Protein AF-A0A850NTT3-F1 (afdb_monomer_lite)

Structure (mmCIF, N/CA/C/O backbone):
data_AF-A0A850NTT3-F1
#
_entry.id   AF-A0A850NTT3-F1
#
loop_
_atom_site.group_PDB
_atom_site.id
_atom_site.type_symbol
_atom_site.label_atom_id
_atom_site.label_alt_id
_atom_site.label_comp_id
_atom_site.label_asym_id
_atom_site.label_entity_id
_atom_site.label_seq_id
_atom_site.pdbx_PDB_ins_code
_atom_site.Cartn_x
_atom_site.Cartn_y
_atom_site.Cartn_z
_atom_site.occupancy
_atom_site.B_iso_or_equiv
_atom_site.auth_seq_id
_atom_site.auth_comp_id
_atom_site.auth_asym_id
_atom_site.auth_atom_id
_atom_site.pdbx_PDB_model_num
ATOM 1 N N . PHE A 1 1 ? -8.591 -5.678 11.523 1.00 92.50 1 PHE A N 1
ATOM 2 C CA . PHE A 1 1 ? -7.848 -5.016 10.443 1.00 92.50 1 PHE A CA 1
ATOM 3 C C . PHE A 1 1 ? -8.557 -5.300 9.131 1.00 92.50 1 PHE A C 1
ATOM 5 O O . PHE A 1 1 ? -8.858 -6.460 8.873 1.00 92.50 1 PHE A O 1
ATOM 12 N N . ARG A 1 2 ? -8.854 -4.275 8.336 1.00 96.06 2 ARG A N 1
ATOM 13 C CA . ARG A 1 2 ? -9.564 -4.343 7.057 1.00 96.06 2 ARG A CA 1
ATOM 14 C C . ARG A 1 2 ? -8.671 -3.779 5.963 1.00 96.06 2 ARG A C 1
ATOM 16 O O . ARG A 1 2 ? -8.114 -2.690 6.128 1.00 96.06 2 ARG A O 1
ATOM 23 N N . ILE A 1 3 ? -8.568 -4.513 4.859 1.00 97.44 3 ILE A N 1
ATOM 24 C CA . ILE A 1 3 ? -7.789 -4.123 3.684 1.00 97.44 3 ILE A CA 1
ATOM 25 C C . ILE A 1 3 ? -8.724 -4.028 2.490 1.00 97.44 3 ILE A C 1
ATOM 27 O O . ILE A 1 3 ? -9.491 -4.952 2.230 1.00 97.44 3 ILE A O 1
ATOM 31 N N . VAL A 1 4 ? -8.628 -2.929 1.751 1.00 98.06 4 VAL A N 1
ATOM 32 C CA . VAL A 1 4 ? -9.284 -2.766 0.453 1.00 98.06 4 VAL A CA 1
ATOM 33 C C . VAL A 1 4 ? -8.228 -2.914 -0.635 1.00 98.06 4 VAL A C 1
ATOM 35 O O . VAL A 1 4 ? -7.279 -2.136 -0.692 1.00 98.06 4 VAL A O 1
ATOM 38 N N . LEU A 1 5 ? -8.374 -3.929 -1.485 1.00 97.31 5 LEU A N 1
ATOM 39 C CA . LEU A 1 5 ? -7.483 -4.172 -2.617 1.00 97.31 5 LEU A CA 1
ATOM 40 C C . LEU A 1 5 ? -8.183 -3.734 -3.900 1.00 97.31 5 LEU A C 1
ATOM 42 O O . LEU A 1 5 ? -9.245 -4.253 -4.236 1.00 97.31 5 LEU A O 1
ATOM 46 N N . ILE A 1 6 ? -7.580 -2.796 -4.622 1.00 96.19 6 ILE A N 1
ATOM 47 C CA . ILE A 1 6 ? -8.094 -2.285 -5.897 1.00 96.19 6 ILE A CA 1
ATOM 48 C C . ILE A 1 6 ? -6.939 -2.091 -6.869 1.00 96.19 6 ILE A C 1
ATOM 50 O O . ILE A 1 6 ? -5.837 -1.763 -6.460 1.00 96.19 6 ILE A O 1
ATOM 54 N N . HIS A 1 7 ? -7.149 -2.273 -8.171 1.00 94.88 7 HIS A N 1
ATOM 55 C CA . HIS A 1 7 ? -6.031 -2.143 -9.109 1.00 94.88 7 HIS A CA 1
ATOM 56 C C . HIS A 1 7 ? -5.602 -0.681 -9.316 1.00 94.88 7 HIS A C 1
ATOM 58 O O . HIS A 1 7 ? -4.423 -0.354 -9.176 1.00 94.88 7 HIS A O 1
ATOM 64 N N . HIS A 1 8 ? -6.555 0.198 -9.632 1.00 94.00 8 HIS A N 1
ATOM 65 C CA . HIS A 1 8 ? -6.288 1.615 -9.869 1.00 94.00 8 HIS A CA 1
ATOM 66 C C . HIS A 1 8 ? -6.323 2.405 -8.553 1.00 94.00 8 HIS A C 1
ATOM 68 O O . HIS A 1 8 ? -7.215 2.173 -7.734 1.00 94.00 8 HIS A O 1
ATOM 74 N N . PRO A 1 9 ? -5.404 3.363 -8.345 1.00 92.44 9 PRO A N 1
ATOM 75 C CA . PRO A 1 9 ? -5.379 4.150 -7.123 1.00 92.44 9 PRO A CA 1
ATOM 76 C C . PRO A 1 9 ? -6.652 4.981 -6.947 1.00 92.44 9 PRO A C 1
ATOM 78 O O . PRO A 1 9 ? -7.141 5.583 -7.908 1.00 92.44 9 PRO A O 1
ATOM 81 N N . PRO A 1 10 ? -7.130 5.136 -5.700 1.00 94.81 10 PRO A N 1
ATOM 82 C CA . PRO A 1 10 ? -8.220 6.051 -5.386 1.00 94.81 10 PRO A CA 1
ATOM 83 C C . PRO A 1 10 ? -7.724 7.505 -5.272 1.00 94.81 10 PRO A C 1
ATOM 85 O O . PRO A 1 10 ? -8.515 8.420 -5.060 1.00 94.81 10 PRO A O 1
ATOM 88 N N . VAL A 1 11 ? -6.414 7.733 -5.392 1.00 93.00 11 VAL A N 1
ATOM 89 C CA . VAL A 1 11 ? -5.740 9.032 -5.282 1.00 93.00 11 VAL A CA 1
ATOM 90 C C . VAL A 1 11 ? -5.187 9.478 -6.641 1.00 93.00 11 VAL A C 1
ATOM 92 O O . VAL A 1 11 ? -4.949 8.633 -7.507 1.00 93.00 11 VAL A O 1
ATOM 95 N N . PRO A 1 12 ? -4.963 10.787 -6.858 1.00 89.25 12 PRO A N 1
ATOM 96 C CA . PRO A 1 12 ? -4.268 11.263 -8.050 1.00 89.25 12 PRO A CA 1
ATOM 97 C C . PRO A 1 12 ? -2.883 10.619 -8.198 1.00 89.25 12 PRO A C 1
ATOM 99 O O . PRO A 1 12 ? -2.186 10.393 -7.207 1.00 89.25 12 PRO A O 1
ATOM 102 N N . GLY A 1 13 ? -2.465 10.361 -9.436 1.00 83.50 13 GLY A N 1
ATOM 103 C CA . GLY A 1 13 ? -1.144 9.817 -9.731 1.00 83.50 13 GLY A CA 1
ATOM 104 C C . GLY A 1 13 ? -0.723 10.025 -11.190 1.00 83.50 13 GLY A C 1
ATOM 105 O O . GLY A 1 13 ? -1.403 10.746 -11.929 1.00 83.50 13 GLY A O 1
ATOM 106 N N . PRO A 1 14 ? 0.415 9.438 -11.598 1.00 81.06 14 PRO A N 1
ATOM 107 C CA . PRO A 1 14 ? 0.986 9.633 -12.927 1.00 81.06 14 PRO A CA 1
ATOM 108 C C . PRO A 1 14 ? 0.027 9.289 -14.074 1.00 81.06 14 PRO A C 1
ATOM 110 O O . PRO A 1 14 ? -0.713 8.312 -14.028 1.00 81.06 14 PRO A O 1
ATOM 113 N N . GLY A 1 15 ? 0.070 10.077 -15.150 1.00 80.94 15 GLY A N 1
ATOM 114 C CA . GLY A 1 15 ? -0.778 9.868 -16.331 1.00 80.94 15 GLY A CA 1
ATOM 115 C C . GLY A 1 15 ? -2.174 10.499 -16.261 1.00 80.94 15 GLY A C 1
ATOM 116 O O . GLY A 1 15 ? -2.914 10.401 -17.243 1.00 80.94 15 GLY A O 1
ATOM 117 N N . GLY A 1 16 ? -2.501 11.187 -15.159 1.00 85.44 16 GLY A N 1
ATOM 118 C CA . GLY A 1 16 ? -3.666 12.067 -15.037 1.00 85.44 16 GLY A CA 1
ATOM 119 C C . GLY A 1 16 ? -5.016 11.351 -15.136 1.00 85.44 16 GLY A C 1
ATOM 120 O O . GLY A 1 16 ? -5.116 10.136 -14.974 1.00 85.44 16 GLY A O 1
ATOM 121 N N . GLU A 1 17 ? -6.074 12.112 -15.426 1.00 86.50 17 GLU A N 1
ATOM 122 C CA . GLU A 1 17 ? -7.461 11.614 -15.434 1.00 86.50 17 GLU A CA 1
ATOM 123 C C . GLU A 1 17 ? -7.695 10.440 -16.387 1.00 86.50 17 GLU A C 1
ATOM 125 O O . GLU A 1 17 ? -8.470 9.539 -16.080 1.00 86.50 17 GLU A O 1
ATOM 130 N N . ARG A 1 18 ? -6.975 10.389 -17.513 1.00 88.31 18 ARG A N 1
ATOM 131 C CA . ARG A 1 18 ? -7.089 9.291 -18.482 1.00 88.31 18 ARG A CA 1
ATOM 132 C C . ARG A 1 18 ? -6.754 7.923 -17.872 1.00 88.31 18 ARG A C 1
ATOM 134 O O . ARG A 1 18 ? -7.308 6.921 -18.311 1.00 88.31 18 ARG A O 1
ATOM 141 N N . LYS A 1 19 ? -5.835 7.880 -16.902 1.00 85.12 19 LYS A N 1
ATOM 142 C CA . LYS A 1 19 ? -5.393 6.657 -16.208 1.00 85.12 19 LYS A CA 1
ATOM 143 C C . LYS A 1 19 ? -6.023 6.497 -14.815 1.00 85.12 19 LYS A C 1
ATOM 145 O O . LYS A 1 19 ? -5.768 5.517 -14.117 1.00 85.12 19 LYS A O 1
ATOM 150 N N . ALA A 1 20 ? -6.853 7.450 -14.398 1.00 89.62 20 ALA A N 1
ATOM 151 C CA . ALA A 1 20 ? -7.451 7.450 -13.076 1.00 89.62 20 ALA A CA 1
ATOM 152 C C . ALA A 1 20 ? -8.583 6.421 -12.939 1.00 89.62 20 ALA A C 1
ATOM 154 O O . ALA A 1 20 ? -9.293 6.100 -13.894 1.00 89.62 20 ALA A O 1
ATOM 155 N N . LEU A 1 21 ? -8.809 5.972 -11.703 1.00 93.06 21 LEU A N 1
ATOM 156 C CA . LEU A 1 21 ? -10.051 5.309 -11.322 1.00 93.06 21 LEU A CA 1
ATOM 157 C C . LEU A 1 21 ? -11.218 6.304 -11.465 1.00 93.06 21 LEU A C 1
ATOM 159 O O . LEU A 1 21 ? -11.258 7.319 -10.764 1.00 93.06 21 LEU A O 1
ATOM 163 N N . ARG A 1 22 ? -12.155 6.018 -12.378 1.00 92.62 22 ARG A N 1
ATOM 164 C CA . ARG A 1 22 ? -13.228 6.951 -12.777 1.00 92.62 22 ARG A CA 1
ATOM 165 C C . ARG A 1 22 ? -14.118 7.385 -11.612 1.00 92.62 22 ARG A C 1
ATOM 167 O O . ARG A 1 22 ? -14.455 8.557 -11.497 1.00 92.62 22 ARG A O 1
ATOM 174 N N . ASP A 1 23 ? -14.470 6.459 -10.733 1.00 93.94 23 ASP A N 1
ATOM 175 C CA . ASP A 1 23 ? -15.375 6.647 -9.597 1.00 93.94 23 ASP A CA 1
ATOM 176 C C . ASP A 1 23 ? -14.632 6.837 -8.262 1.00 93.94 23 ASP A C 1
ATOM 178 O O . ASP A 1 23 ? -15.224 6.725 -7.186 1.00 93.94 23 ASP A O 1
ATOM 182 N N . ARG A 1 24 ? -13.340 7.205 -8.301 1.00 95.25 24 ARG A N 1
ATOM 183 C CA . ARG A 1 24 ? -12.504 7.385 -7.099 1.00 95.25 24 ARG A CA 1
ATOM 184 C C . ARG A 1 24 ? -13.105 8.327 -6.056 1.00 95.25 24 ARG A C 1
ATOM 186 O O . ARG A 1 24 ? -12.841 8.163 -4.870 1.00 95.25 24 ARG A O 1
ATOM 193 N N . ALA A 1 25 ? -13.899 9.314 -6.476 1.00 95.44 25 ALA A N 1
ATOM 194 C CA . ALA A 1 25 ? -14.594 1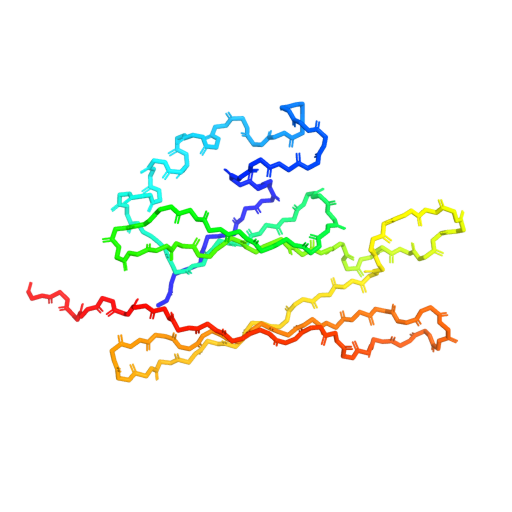0.215 -5.560 1.00 95.44 25 ALA A CA 1
ATOM 195 C C . ALA A 1 25 ? -15.653 9.472 -4.728 1.00 95.44 25 ALA A C 1
ATOM 197 O O . ALA A 1 25 ? -15.679 9.625 -3.508 1.00 95.44 25 ALA A O 1
ATOM 198 N N . GLY A 1 26 ? -16.463 8.622 -5.367 1.00 97.44 26 GLY A N 1
ATOM 199 C CA . GLY A 1 26 ? -17.454 7.784 -4.690 1.00 97.44 26 GLY A CA 1
ATOM 200 C C . GLY A 1 26 ? -16.796 6.767 -3.761 1.00 97.44 26 GLY A C 1
ATOM 201 O O . GLY A 1 26 ? -17.188 6.645 -2.602 1.00 97.44 26 GLY A O 1
ATOM 202 N N . LEU A 1 27 ? -15.719 6.122 -4.222 1.00 97.50 27 LEU A N 1
ATOM 203 C CA . LEU A 1 27 ? -14.946 5.203 -3.388 1.00 97.50 27 LEU A CA 1
ATOM 204 C C . LEU A 1 27 ? -14.351 5.905 -2.157 1.00 97.50 27 LEU A C 1
ATOM 206 O O . LEU A 1 27 ? -14.478 5.408 -1.042 1.00 97.50 27 LEU A O 1
ATOM 210 N N . ARG A 1 28 ? -13.736 7.082 -2.331 1.00 97.88 28 ARG A N 1
ATOM 211 C CA . ARG A 1 28 ? -13.190 7.870 -1.214 1.00 97.88 28 ARG A CA 1
ATOM 212 C C . ARG A 1 28 ? -14.272 8.315 -0.236 1.00 97.88 28 ARG A C 1
ATOM 214 O O . ARG A 1 28 ? -14.022 8.286 0.962 1.00 97.88 28 ARG A O 1
ATOM 221 N N . ALA A 1 29 ? -15.448 8.706 -0.724 1.00 97.94 29 ALA A N 1
ATOM 222 C CA . ALA A 1 29 ? -16.572 9.075 0.132 1.00 97.94 29 ALA A CA 1
ATOM 223 C C . ALA A 1 29 ? -17.058 7.882 0.971 1.00 97.94 29 ALA A C 1
ATOM 225 O O . ALA A 1 29 ? -17.271 8.025 2.173 1.00 97.94 29 ALA A O 1
ATOM 226 N N . MET A 1 30 ? -17.161 6.695 0.365 1.00 97.62 30 MET A N 1
ATOM 227 C CA . MET A 1 30 ? -17.494 5.465 1.086 1.00 97.62 30 MET A CA 1
ATOM 228 C C . MET A 1 30 ? -16.431 5.135 2.140 1.00 97.62 30 MET A C 1
ATOM 230 O O . MET A 1 30 ? -16.771 4.939 3.302 1.00 97.62 30 MET A O 1
ATOM 234 N N . LEU A 1 31 ? -15.144 5.163 1.779 1.00 97.44 31 LEU A N 1
ATOM 235 C CA . LEU A 1 31 ? -14.048 4.885 2.716 1.00 97.44 31 LEU A CA 1
ATOM 236 C C . LEU A 1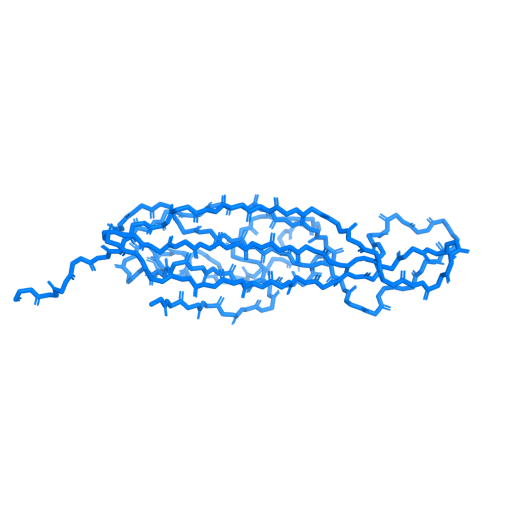 31 ? -13.974 5.900 3.862 1.00 97.44 31 LEU A C 1
ATOM 238 O O . LEU A 1 31 ? -13.667 5.519 4.987 1.00 97.44 31 LEU A O 1
ATOM 242 N N . ALA A 1 32 ? -14.297 7.169 3.609 1.00 97.38 32 ALA A N 1
ATOM 243 C CA . ALA A 1 32 ? -14.374 8.187 4.651 1.00 97.38 32 ALA A CA 1
ATOM 244 C C . ALA A 1 32 ? -15.502 7.916 5.664 1.00 97.38 32 ALA A C 1
ATOM 246 O O . ALA A 1 32 ? -15.377 8.310 6.822 1.00 97.38 32 ALA A O 1
ATOM 247 N N . ARG A 1 33 ? -16.580 7.238 5.243 1.00 96.75 33 ARG A N 1
ATOM 248 C CA . ARG A 1 33 ? -17.727 6.889 6.092 1.00 96.75 33 ARG A CA 1
ATOM 249 C C . ARG A 1 33 ? -17.544 5.552 6.809 1.00 96.75 33 ARG A C 1
ATOM 251 O O . ARG A 1 33 ? -17.703 5.486 8.020 1.00 96.75 33 ARG A O 1
ATOM 258 N N . GLU A 1 34 ? -17.202 4.502 6.068 1.00 96.38 34 GLU A N 1
ATOM 259 C CA . GLU A 1 34 ? -17.137 3.122 6.576 1.00 96.38 34 GLU A CA 1
ATOM 260 C C . GLU A 1 34 ? -15.766 2.777 7.175 1.00 96.38 34 GLU A C 1
ATOM 262 O O . GLU A 1 34 ? -15.633 1.931 8.065 1.00 96.38 34 GLU A O 1
ATOM 267 N N . GLY A 1 35 ? -14.716 3.438 6.690 1.00 95.19 35 GLY A N 1
ATOM 268 C CA . GLY A 1 35 ? -13.340 3.206 7.098 1.00 95.19 35 GLY A CA 1
ATOM 269 C C . GLY A 1 35 ? -12.713 1.931 6.538 1.00 95.19 35 GLY A C 1
ATOM 270 O O . GLY A 1 35 ? -13.367 0.960 6.165 1.00 95.19 35 GLY A O 1
ATOM 271 N N . ALA A 1 36 ? -11.388 1.942 6.537 1.00 96.50 36 ALA A N 1
ATOM 272 C CA . ALA A 1 36 ? -10.509 0.795 6.382 1.00 96.50 36 ALA A CA 1
ATOM 273 C C . ALA A 1 36 ? -9.181 1.154 7.055 1.00 96.50 36 ALA A C 1
ATOM 275 O O . ALA A 1 36 ? -8.910 2.328 7.300 1.00 96.50 36 ALA A O 1
ATOM 276 N N . GLU A 1 37 ? -8.334 0.169 7.331 1.00 96.06 37 GLU A N 1
ATOM 277 C CA . GLU A 1 37 ? -7.014 0.452 7.896 1.00 96.06 37 GLU A CA 1
ATOM 278 C C . GLU A 1 37 ? -5.949 0.582 6.794 1.00 96.06 37 GLU A C 1
ATOM 280 O O . GLU A 1 37 ? -4.953 1.284 6.971 1.00 96.06 37 GLU A O 1
ATOM 285 N N . LEU A 1 38 ? -6.174 -0.040 5.631 1.00 97.38 38 LEU A N 1
ATOM 286 C CA . LEU A 1 38 ? -5.242 -0.022 4.507 1.00 97.38 38 LEU A CA 1
ATOM 287 C C . LEU A 1 38 ? -5.967 -0.159 3.163 1.00 97.38 38 LEU A C 1
ATOM 289 O O . LEU A 1 38 ? -6.844 -1.007 3.002 1.00 97.38 38 LEU A O 1
ATOM 293 N N . VAL A 1 39 ? -5.545 0.629 2.177 1.00 98.00 39 VAL A N 1
ATOM 294 C CA . VAL A 1 39 ? -5.866 0.435 0.762 1.00 98.00 39 VAL A CA 1
ATOM 295 C C . VAL A 1 39 ? -4.588 0.067 0.018 1.00 98.00 39 VAL A C 1
ATOM 297 O O . VAL A 1 39 ? -3.587 0.776 0.121 1.00 98.00 39 VAL A O 1
ATOM 300 N N . LEU A 1 40 ? -4.626 -1.017 -0.751 1.00 97.44 40 LEU A N 1
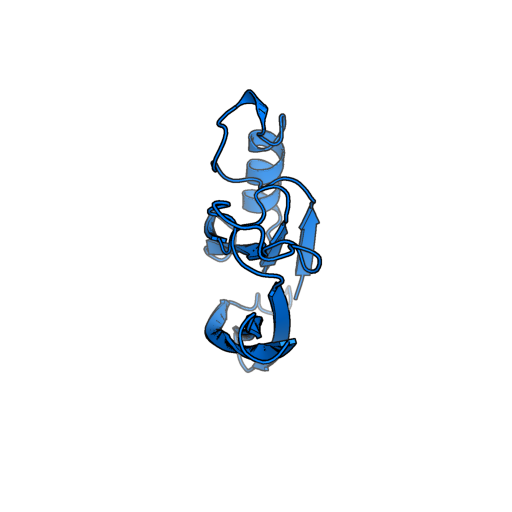ATOM 301 C CA . LEU A 1 40 ? -3.525 -1.445 -1.612 1.00 97.44 40 LEU A CA 1
ATOM 302 C C . LEU A 1 40 ? -3.908 -1.265 -3.075 1.00 97.44 40 LEU A C 1
ATOM 304 O O . LEU A 1 40 ? -5.029 -1.607 -3.464 1.00 97.44 40 LEU A O 1
ATOM 308 N N . HIS A 1 41 ? -2.973 -0.755 -3.878 1.00 95.75 41 HIS A N 1
ATOM 309 C CA . HIS A 1 41 ? -3.166 -0.635 -5.317 1.00 95.75 41 HIS A CA 1
ATOM 310 C C . HIS A 1 41 ? -1.907 -0.878 -6.150 1.00 95.75 41 HIS A C 1
ATOM 312 O O . HIS A 1 41 ? -0.787 -0.919 -5.646 1.00 95.75 41 HIS A O 1
ATOM 318 N N . GLY A 1 42 ? -2.113 -1.023 -7.458 1.00 90.38 42 GLY A N 1
ATOM 319 C CA . GLY A 1 42 ? -1.055 -1.092 -8.460 1.00 90.38 42 GLY A CA 1
ATOM 320 C C . GLY A 1 42 ? -1.230 0.011 -9.501 1.00 90.38 42 GLY A C 1
ATOM 321 O O . GLY A 1 42 ? -1.317 1.195 -9.162 1.00 90.38 42 GLY A O 1
ATOM 322 N N . HIS A 1 43 ? -1.301 -0.399 -10.768 1.00 92.00 43 HIS A N 1
ATOM 323 C CA . HIS A 1 43 ? -1.536 0.411 -11.968 1.00 92.00 43 HIS A CA 1
ATOM 324 C C . HIS A 1 43 ? -0.397 1.341 -12.406 1.00 92.00 43 HIS A C 1
ATOM 326 O O . HIS A 1 43 ? -0.026 1.336 -13.576 1.00 92.00 43 HIS A O 1
ATOM 332 N N . HIS A 1 44 ? 0.171 2.136 -11.500 1.00 85.50 44 HIS A N 1
ATOM 333 C CA . HIS A 1 44 ? 1.219 3.096 -11.873 1.00 85.50 44 HIS A CA 1
ATOM 334 C C . HIS A 1 44 ? 2.630 2.504 -11.879 1.00 85.50 44 HIS A C 1
ATOM 336 O O . HIS A 1 44 ? 3.544 3.165 -12.353 1.00 85.50 44 HIS A O 1
ATOM 342 N N . HIS A 1 45 ? 2.792 1.279 -11.369 1.00 88.69 45 HIS A N 1
ATOM 343 C CA . HIS A 1 45 ? 4.076 0.577 -11.282 1.00 88.69 45 HIS A CA 1
ATOM 344 C C . HIS A 1 45 ? 5.154 1.396 -10.546 1.00 88.69 45 HIS A C 1
ATOM 346 O O . HIS A 1 45 ? 6.331 1.324 -10.883 1.00 88.69 45 HIS A O 1
ATOM 352 N N . ILE A 1 46 ? 4.738 2.150 -9.526 1.00 86.69 46 ILE A N 1
ATOM 353 C CA . ILE A 1 46 ? 5.618 2.935 -8.659 1.00 86.69 46 ILE A CA 1
ATOM 354 C C . ILE A 1 46 ? 5.268 2.692 -7.195 1.00 86.69 46 ILE A C 1
ATOM 356 O O . ILE A 1 46 ? 4.104 2.443 -6.854 1.00 86.69 46 ILE A O 1
ATOM 360 N N . THR A 1 47 ? 6.267 2.824 -6.335 1.00 87.69 47 THR A N 1
ATOM 361 C CA . THR A 1 47 ? 6.091 2.881 -4.892 1.00 87.69 47 THR A CA 1
ATOM 362 C C . THR A 1 47 ? 5.385 4.188 -4.552 1.00 87.69 47 THR A C 1
ATOM 364 O O . THR A 1 47 ? 5.878 5.284 -4.824 1.00 87.69 47 THR A O 1
ATOM 367 N N . LEU A 1 48 ? 4.192 4.092 -3.966 1.00 89.38 48 LEU A N 1
ATOM 368 C CA . LEU A 1 48 ? 3.407 5.265 -3.596 1.00 89.38 48 LEU A CA 1
ATOM 369 C C . LEU A 1 48 ? 2.883 5.119 -2.178 1.00 89.38 48 LEU A C 1
ATOM 371 O O . LEU A 1 48 ? 2.171 4.173 -1.871 1.00 89.38 48 LEU A O 1
ATOM 375 N N . HIS A 1 49 ? 3.167 6.107 -1.336 1.00 92.94 49 HIS A N 1
ATOM 376 C CA . HIS A 1 49 ? 2.574 6.222 -0.010 1.00 92.94 49 HIS A CA 1
ATOM 377 C C . HIS A 1 49 ? 1.748 7.502 0.061 1.00 92.94 49 HIS A C 1
ATOM 379 O O . HIS A 1 49 ? 2.259 8.623 -0.067 1.00 92.94 49 HIS A O 1
ATOM 385 N N . ARG A 1 50 ? 0.440 7.329 0.230 1.00 94.62 50 ARG A N 1
ATOM 386 C CA . ARG A 1 50 ? -0.531 8.409 0.397 1.00 94.62 50 ARG A CA 1
ATOM 387 C C . ARG A 1 50 ? -1.491 8.069 1.520 1.00 94.62 50 ARG A C 1
ATOM 389 O O . ARG A 1 50 ? -1.508 6.953 2.031 1.00 94.62 50 ARG A O 1
ATOM 396 N N . GLU A 1 51 ? -2.285 9.056 1.895 1.00 95.94 51 GLU A N 1
ATOM 397 C CA . GLU A 1 51 ? -3.336 8.901 2.885 1.00 95.94 51 GLU A CA 1
ATOM 398 C C . GLU A 1 51 ? -4.613 9.551 2.368 1.00 95.94 51 GLU A C 1
ATOM 400 O O . GLU A 1 51 ? -4.574 10.535 1.622 1.00 95.94 51 GLU A O 1
ATOM 405 N N . ILE A 1 52 ? -5.749 8.978 2.748 1.00 97.06 52 ILE A N 1
ATOM 406 C CA . ILE A 1 52 ? -7.073 9.559 2.528 1.00 97.06 52 ILE A CA 1
ATOM 407 C C . ILE A 1 52 ? -7.808 9.664 3.868 1.00 97.06 52 ILE A C 1
ATOM 409 O O . ILE A 1 52 ? -7.500 8.902 4.783 1.00 97.06 52 ILE A O 1
ATOM 413 N N . PRO A 1 53 ? -8.775 10.583 4.017 1.00 96.81 53 PRO A N 1
ATOM 414 C CA . PRO A 1 53 ? -9.565 10.676 5.242 1.00 96.81 53 PRO A CA 1
ATOM 415 C C . PRO A 1 53 ? -10.330 9.379 5.540 1.00 96.81 53 PRO A C 1
ATOM 417 O O . PRO A 1 53 ? -10.850 8.742 4.623 1.00 96.81 53 PRO A O 1
ATOM 420 N N . GLY A 1 54 ? -10.425 9.029 6.821 1.00 95.50 54 GLY A N 1
ATOM 421 C CA . GLY A 1 54 ? -11.221 7.920 7.346 1.00 95.50 54 GLY A CA 1
ATOM 422 C C . GLY A 1 54 ? -11.919 8.309 8.655 1.00 95.50 54 GLY A C 1
ATOM 423 O O . GLY A 1 54 ? -11.548 9.310 9.275 1.00 95.50 54 GLY A O 1
ATOM 424 N N . PRO A 1 55 ? -12.905 7.519 9.113 1.00 94.38 55 PRO A N 1
ATOM 425 C CA . PRO A 1 55 ? -13.744 7.863 10.267 1.00 94.38 55 PRO A CA 1
ATOM 426 C C . PRO A 1 55 ? -12.994 7.828 11.608 1.00 94.38 55 PRO A C 1
ATOM 428 O O . PRO A 1 55 ? -13.441 8.414 12.590 1.00 94.38 55 PRO A O 1
ATOM 431 N N . HIS A 1 56 ? -11.841 7.156 11.660 1.00 89.94 56 HIS A N 1
ATOM 432 C CA . HIS A 1 56 ? -11.015 7.009 12.866 1.00 89.94 56 HIS A CA 1
ATOM 433 C C . HIS A 1 56 ? -9.590 7.550 12.671 1.00 89.94 56 HIS A C 1
ATOM 435 O O . HIS A 1 56 ? -8.673 7.175 13.399 1.00 89.94 56 HIS A O 1
ATOM 441 N N . GLY A 1 57 ? -9.403 8.410 11.667 1.00 91.69 57 GLY A N 1
ATOM 442 C CA . GLY A 1 57 ? -8.105 8.931 11.246 1.00 91.69 57 GLY A CA 1
ATOM 443 C C . GLY A 1 57 ? -7.763 8.573 9.795 1.00 91.69 57 GLY A C 1
ATOM 444 O O . GLY A 1 57 ? -8.582 7.972 9.094 1.00 91.69 57 GLY A O 1
ATOM 445 N N . PRO A 1 58 ? -6.571 8.968 9.318 1.00 95.31 58 PRO A N 1
ATOM 446 C CA . PRO A 1 58 ? -6.149 8.731 7.942 1.00 95.31 58 PRO A CA 1
ATOM 447 C C . PRO A 1 58 ? -6.030 7.238 7.604 1.00 95.31 58 PRO A C 1
ATOM 449 O O . PRO A 1 58 ? -5.492 6.448 8.380 1.00 95.31 58 PRO A O 1
ATOM 452 N N . ILE A 1 59 ? -6.487 6.866 6.410 1.00 97.06 59 ILE A N 1
ATOM 453 C CA . ILE A 1 59 ? -6.348 5.529 5.828 1.00 97.06 59 ILE A CA 1
ATOM 454 C C . ILE A 1 59 ? -5.114 5.531 4.931 1.00 97.06 59 ILE A C 1
ATOM 456 O O . ILE A 1 59 ? -5.034 6.327 3.991 1.00 97.06 59 ILE A O 1
ATOM 460 N N . ALA A 1 60 ? -4.167 4.630 5.189 1.00 96.38 60 ALA A N 1
ATOM 461 C CA . ALA A 1 60 ? -2.992 4.476 4.340 1.00 96.38 60 ALA A CA 1
ATOM 462 C C . ALA A 1 60 ? -3.387 3.915 2.965 1.00 96.38 60 ALA A C 1
ATOM 464 O O . ALA A 1 60 ? -4.127 2.939 2.871 1.00 96.38 60 ALA A O 1
ATOM 465 N N . VAL A 1 61 ? -2.854 4.511 1.901 1.00 97.06 61 VAL A N 1
ATOM 466 C CA . VAL A 1 61 ? -2.996 4.069 0.510 1.00 97.06 61 VAL A CA 1
ATOM 467 C C . VAL A 1 61 ? -1.598 3.760 -0.013 1.00 97.06 61 VAL A C 1
ATOM 469 O O . VAL A 1 61 ? -0.772 4.670 -0.130 1.00 97.06 61 VAL A O 1
ATOM 472 N N . ILE A 1 62 ? -1.323 2.482 -0.277 1.00 96.25 62 ILE A N 1
ATOM 473 C CA . ILE A 1 62 ? -0.000 2.006 -0.691 1.00 96.25 62 ILE A CA 1
ATOM 474 C C . ILE A 1 62 ? -0.062 1.442 -2.111 1.00 96.25 62 ILE A C 1
ATOM 476 O O . ILE A 1 62 ? -0.792 0.489 -2.383 1.00 96.25 62 ILE A O 1
ATOM 480 N N . GLY A 1 63 ? 0.733 2.039 -2.994 1.00 94.81 63 GLY A N 1
ATOM 481 C CA . GLY A 1 63 ? 1.024 1.558 -4.336 1.00 94.81 63 GLY A CA 1
ATOM 482 C C . GLY A 1 63 ? 2.307 0.737 -4.355 1.00 94.81 63 GLY A C 1
ATOM 483 O O . GLY A 1 63 ? 3.284 1.121 -3.709 1.00 94.81 63 GLY A O 1
ATOM 484 N N . VAL A 1 64 ? 2.300 -0.374 -5.089 1.00 93.69 64 VAL A N 1
ATOM 485 C CA . VAL A 1 64 ? 3.479 -1.225 -5.303 1.00 93.69 64 VAL A CA 1
ATOM 486 C C . VAL A 1 64 ? 3.921 -1.173 -6.774 1.00 93.69 64 VAL A C 1
ATOM 488 O O . VAL A 1 64 ? 3.060 -1.100 -7.665 1.00 93.69 64 VAL A O 1
ATOM 491 N N . PRO A 1 65 ? 5.237 -1.220 -7.063 1.00 92.19 65 PRO A N 1
ATOM 492 C CA . PRO A 1 65 ? 5.718 -1.441 -8.420 1.00 92.19 65 PRO A CA 1
ATOM 493 C C . PRO A 1 65 ? 5.260 -2.789 -8.989 1.00 92.19 65 PRO A C 1
ATOM 495 O O . PRO A 1 65 ? 4.746 -3.652 -8.277 1.00 92.19 65 PRO A O 1
ATOM 498 N N . SER A 1 66 ? 5.441 -2.988 -10.295 1.00 91.00 66 SER A N 1
ATOM 499 C CA . SER A 1 66 ? 5.190 -4.306 -10.884 1.00 91.00 66 SER A CA 1
ATOM 500 C C . SER A 1 66 ? 6.234 -5.307 -10.387 1.00 91.00 66 SER A C 1
ATOM 502 O O . SER A 1 66 ? 7.427 -5.028 -10.445 1.00 91.00 66 SER A O 1
ATOM 504 N N . ALA A 1 67 ? 5.807 -6.498 -9.965 1.00 90.88 67 ALA A N 1
ATOM 505 C CA . ALA A 1 67 ? 6.716 -7.578 -9.570 1.00 90.88 67 ALA A CA 1
ATOM 506 C C . ALA A 1 67 ? 7.463 -8.209 -10.762 1.00 90.88 67 ALA A C 1
ATOM 508 O O . ALA A 1 67 ? 8.433 -8.933 -10.562 1.00 90.88 67 ALA A O 1
ATOM 509 N N . SER A 1 68 ? 7.016 -7.941 -11.992 1.00 87.88 68 SER A N 1
ATOM 510 C CA . SER A 1 68 ? 7.606 -8.458 -13.232 1.00 87.88 68 SER A CA 1
ATOM 511 C C . SER A 1 68 ? 8.337 -7.392 -14.048 1.00 87.88 68 SER A C 1
ATOM 513 O O . SER A 1 68 ? 8.733 -7.670 -15.178 1.00 87.88 68 SER A O 1
ATOM 515 N N . ALA A 1 69 ? 8.501 -6.175 -13.514 1.00 87.44 69 ALA A N 1
ATOM 516 C CA . ALA A 1 69 ? 9.233 -5.122 -14.209 1.00 87.44 69 ALA A CA 1
ATOM 517 C C . ALA A 1 69 ? 10.680 -5.564 -14.466 1.00 87.44 69 ALA A C 1
ATOM 519 O O . ALA A 1 69 ? 11.454 -5.801 -13.535 1.00 87.44 69 ALA A O 1
ATOM 520 N N . LEU A 1 70 ? 11.033 -5.678 -15.744 1.00 78.81 70 LEU A N 1
ATOM 521 C CA . LEU A 1 70 ? 12.396 -5.959 -16.159 1.00 78.81 70 LEU A CA 1
ATOM 522 C C . LEU A 1 70 ? 13.178 -4.642 -16.250 1.00 78.81 70 LEU A C 1
ATOM 524 O O . LEU A 1 70 ? 12.622 -3.631 -16.679 1.00 78.81 70 LEU A O 1
ATOM 528 N N . PRO A 1 71 ? 14.463 -4.633 -15.868 1.00 65.44 71 PRO A N 1
ATOM 529 C CA . PRO A 1 71 ? 15.324 -3.485 -16.093 1.00 65.44 71 PRO A CA 1
ATOM 530 C C . PRO A 1 71 ? 15.636 -3.384 -17.593 1.00 65.44 71 PRO A C 1
ATOM 532 O O . PRO A 1 71 ? 16.598 -3.976 -18.082 1.00 65.44 71 PRO A O 1
ATOM 535 N N . GLU A 1 72 ? 14.804 -2.665 -18.344 1.00 61.94 72 GLU A N 1
ATOM 536 C CA . GLU A 1 72 ? 15.079 -2.341 -19.744 1.00 61.94 72 GLU A CA 1
ATOM 537 C C . GLU A 1 72 ? 16.023 -1.134 -19.843 1.00 61.94 72 GLU A C 1
ATOM 539 O O . GLU A 1 72 ? 15.965 -0.186 -19.054 1.00 61.94 72 GLU A O 1
ATOM 544 N N . ARG A 1 73 ? 16.948 -1.163 -20.812 1.00 53.72 73 ARG A N 1
ATOM 545 C CA . ARG A 1 73 ? 17.899 -0.061 -21.020 1.00 53.72 73 ARG A CA 1
ATOM 546 C C . ARG A 1 73 ? 17.144 1.205 -21.422 1.00 53.72 73 ARG A C 1
ATOM 548 O O . ARG A 1 73 ? 16.598 1.269 -22.515 1.00 53.72 73 ARG A O 1
ATOM 555 N N . GLY A 1 74 ? 17.211 2.226 -20.571 1.00 53.88 74 GLY A N 1
ATOM 556 C CA . GLY A 1 74 ? 16.633 3.544 -20.838 1.00 53.88 74 GLY A CA 1
ATOM 557 C C . GLY A 1 74 ? 15.207 3.725 -20.324 1.00 53.88 74 GLY A C 1
ATOM 558 O O . GLY A 1 74 ? 14.654 4.807 -20.502 1.00 53.88 74 GLY A O 1
ATOM 559 N N . ASP A 1 75 ? 14.635 2.715 -19.666 1.00 58.31 75 ASP A N 1
ATOM 560 C CA . ASP A 1 75 ? 13.336 2.850 -19.025 1.00 58.31 75 ASP A CA 1
ATOM 561 C C . ASP A 1 75 ? 13.487 3.361 -17.581 1.00 58.31 75 ASP A C 1
ATOM 563 O O . ASP A 1 75 ? 14.365 2.929 -16.832 1.00 58.31 75 ASP A O 1
ATOM 567 N N . HIS A 1 76 ? 12.648 4.321 -17.196 1.00 59.69 76 HIS A N 1
ATOM 568 C CA . HIS A 1 76 ? 12.689 4.981 -15.884 1.00 59.69 76 HIS A CA 1
ATOM 569 C C . HIS A 1 76 ? 11.771 4.310 -14.850 1.00 59.69 76 HIS A C 1
ATOM 571 O O . HIS A 1 76 ? 11.531 4.875 -13.780 1.00 59.69 76 HIS A O 1
ATOM 577 N N . HIS A 1 77 ? 11.220 3.137 -15.164 1.00 70.94 77 HIS A N 1
ATOM 578 C CA . HIS A 1 77 ? 10.353 2.406 -14.248 1.00 70.94 77 HIS A CA 1
ATOM 579 C C . HIS A 1 77 ? 11.137 1.813 -13.073 1.00 70.94 77 HIS A C 1
ATOM 581 O O . HIS A 1 77 ? 12.301 1.426 -13.188 1.00 70.94 77 HIS A O 1
ATOM 587 N N . GLU A 1 78 ? 10.475 1.735 -11.918 1.00 84.12 78 GLU A N 1
ATOM 588 C CA . GLU A 1 78 ? 11.033 1.043 -10.761 1.00 84.12 78 GLU A CA 1
ATOM 589 C C . GLU A 1 78 ? 11.278 -0.441 -11.090 1.00 84.12 78 GLU A C 1
ATOM 591 O O . GLU A 1 78 ? 10.474 -1.056 -11.801 1.00 84.12 78 GLU A O 1
ATOM 596 N N . PRO A 1 79 ? 12.373 -1.038 -10.581 1.00 89.62 79 PRO A N 1
ATOM 597 C CA . PRO A 1 79 ? 12.663 -2.449 -10.807 1.00 89.62 79 PRO A CA 1
ATOM 598 C C . PRO A 1 79 ? 11.578 -3.339 -10.194 1.00 89.62 79 PRO A C 1
ATOM 600 O O . PRO A 1 79 ? 10.853 -2.915 -9.286 1.00 89.62 79 PRO A O 1
ATOM 603 N N . ALA A 1 80 ? 11.524 -4.601 -10.637 1.00 93.50 80 ALA A N 1
ATOM 604 C CA . ALA A 1 80 ? 10.642 -5.615 -10.068 1.00 93.50 80 ALA A CA 1
ATOM 605 C C . ALA A 1 80 ? 10.640 -5.561 -8.537 1.00 93.50 80 ALA A C 1
ATOM 607 O O . ALA A 1 80 ? 11.676 -5.772 -7.908 1.00 93.50 80 ALA A O 1
ATOM 608 N N . THR A 1 81 ? 9.487 -5.262 -7.939 1.00 94.56 81 THR A N 1
ATOM 609 C CA . THR A 1 81 ? 9.365 -5.062 -6.491 1.00 94.56 81 THR A CA 1
ATOM 610 C C . THR A 1 81 ? 8.082 -5.686 -5.968 1.00 94.56 81 THR A C 1
ATOM 612 O O . THR A 1 81 ? 7.040 -5.638 -6.618 1.00 94.56 81 THR A O 1
ATOM 615 N N . TRP A 1 82 ? 8.148 -6.253 -4.767 1.00 95.12 82 TRP A N 1
ATOM 616 C CA . TRP A 1 82 ? 6.980 -6.671 -3.999 1.00 95.12 82 TRP A CA 1
ATOM 617 C C . TRP A 1 82 ? 7.083 -6.173 -2.557 1.00 95.12 82 TRP A C 1
ATOM 619 O O . TRP A 1 82 ? 8.177 -5.920 -2.048 1.00 95.12 82 TRP A O 1
ATOM 629 N N . HIS A 1 83 ? 5.935 -6.006 -1.901 1.00 96.75 83 HIS A N 1
ATOM 630 C CA . HIS A 1 83 ? 5.838 -5.561 -0.512 1.00 96.75 83 HIS A CA 1
ATOM 631 C C . HIS A 1 83 ? 5.377 -6.710 0.389 1.00 96.75 83 HIS A C 1
ATOM 633 O O . HIS A 1 83 ? 4.399 -7.392 0.087 1.00 96.75 83 HIS A O 1
ATOM 639 N N . LEU A 1 84 ? 6.057 -6.895 1.518 1.00 96.62 84 LEU A N 1
ATOM 640 C CA . LEU A 1 84 ? 5.601 -7.712 2.636 1.00 96.62 84 LEU A CA 1
ATOM 641 C C . LEU A 1 84 ? 4.912 -6.810 3.657 1.00 96.62 84 LEU A C 1
ATOM 643 O O . LEU A 1 84 ? 5.538 -5.892 4.188 1.00 96.62 84 LEU A O 1
ATOM 647 N N . HIS A 1 85 ? 3.648 -7.095 3.955 1.00 97.25 85 HIS A N 1
ATOM 648 C CA . HIS A 1 85 ? 2.894 -6.405 4.996 1.00 97.25 85 HIS A CA 1
ATOM 649 C C . HIS A 1 85 ? 2.727 -7.320 6.216 1.00 97.25 85 HIS A C 1
ATOM 651 O O . HIS A 1 85 ? 2.016 -8.319 6.142 1.00 97.25 85 HIS A O 1
ATOM 657 N N . SER A 1 86 ? 3.351 -6.963 7.340 1.00 97.81 86 SER A N 1
ATOM 658 C CA . SER A 1 86 ? 3.094 -7.572 8.653 1.00 97.81 86 SER A CA 1
ATOM 659 C C . SER A 1 86 ? 2.092 -6.730 9.425 1.00 97.81 86 SER A C 1
ATOM 661 O O . SER A 1 86 ? 2.269 -5.517 9.552 1.00 97.81 86 SER A O 1
ATOM 663 N N . ILE A 1 87 ? 1.052 -7.376 9.948 1.00 97.19 87 ILE A N 1
ATOM 664 C CA . ILE A 1 87 ? -0.029 -6.738 10.699 1.00 97.19 87 ILE A CA 1
ATOM 665 C C . ILE A 1 87 ? -0.119 -7.410 12.062 1.00 97.19 87 ILE A C 1
ATOM 667 O O . ILE A 1 87 ? -0.410 -8.600 12.156 1.00 97.19 87 ILE A O 1
ATOM 671 N N . GLU A 1 88 ? 0.086 -6.630 13.114 1.00 96.81 88 GLU A N 1
ATOM 672 C CA . GLU A 1 88 ? 0.058 -7.103 14.495 1.00 96.81 88 GLU A CA 1
ATOM 673 C C . GLU A 1 88 ? -0.968 -6.303 15.301 1.00 96.81 88 GLU A C 1
ATOM 675 O O . GLU A 1 88 ? -1.118 -5.087 15.136 1.00 96.81 88 GLU A O 1
ATOM 680 N N . ALA A 1 89 ? -1.709 -6.999 16.163 1.00 93.81 89 ALA A N 1
ATOM 681 C CA . ALA A 1 89 ? -2.650 -6.380 17.084 1.00 93.81 89 ALA A CA 1
ATOM 682 C C . ALA A 1 89 ? -1.92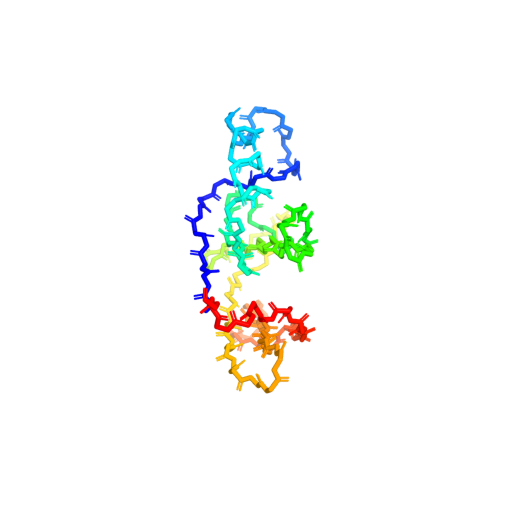9 -6.002 18.380 1.00 93.81 89 ALA A C 1
ATOM 684 O O . ALA A 1 89 ? -1.358 -6.869 19.035 1.00 93.81 89 ALA A O 1
ATOM 685 N N . GLU A 1 90 ? -2.031 -4.744 18.797 1.00 90.31 90 GLU A N 1
ATOM 686 C CA . GLU A 1 90 ? -1.544 -4.281 20.096 1.00 90.31 90 GLU A CA 1
ATOM 687 C C . GLU A 1 90 ? -2.663 -3.588 20.884 1.00 90.31 90 GLU A C 1
ATOM 689 O O . GLU A 1 90 ? -3.781 -3.383 20.393 1.00 90.31 90 GLU A O 1
ATOM 694 N N . ALA A 1 91 ? -2.379 -3.248 22.144 1.00 88.06 91 ALA A N 1
ATOM 695 C CA . ALA A 1 91 ? -3.316 -2.528 22.996 1.00 88.06 91 ALA A CA 1
ATOM 696 C C . ALA A 1 91 ? -3.624 -1.142 22.397 1.00 88.06 91 ALA A C 1
ATOM 698 O O . ALA A 1 91 ? -2.787 -0.242 22.409 1.00 88.06 91 ALA A O 1
ATOM 699 N N . GLY A 1 92 ? -4.833 -0.981 21.849 1.00 87.19 92 GLY A N 1
ATOM 700 C CA . GLY A 1 92 ? -5.352 0.285 21.315 1.00 87.19 92 GLY A CA 1
ATOM 701 C C . GLY A 1 92 ? -4.956 0.632 19.873 1.00 87.19 92 GLY A C 1
ATOM 702 O O . GLY A 1 92 ? -5.439 1.628 19.337 1.00 87.19 92 GLY A O 1
ATOM 703 N N . PHE A 1 93 ? -4.119 -0.166 19.203 1.00 93.00 93 PHE A N 1
ATOM 704 C CA . PHE A 1 93 ? -3.715 0.100 17.816 1.00 93.00 93 PHE A CA 1
ATOM 705 C C . PHE A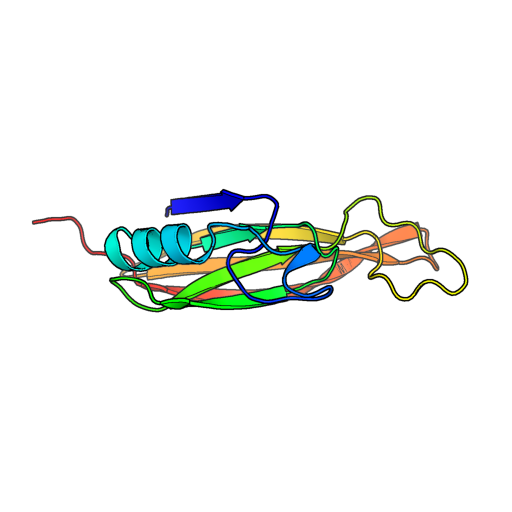 1 93 ? -3.298 -1.173 17.067 1.00 93.00 93 PHE A C 1
ATOM 707 O O . PHE A 1 93 ? -3.026 -2.216 17.657 1.00 93.00 93 PHE A O 1
ATOM 714 N N . TRP A 1 94 ? -3.243 -1.070 15.744 1.00 94.94 94 TRP A N 1
ATOM 715 C CA . TRP A 1 94 ? -2.602 -2.031 14.857 1.00 94.94 94 TRP A CA 1
ATOM 716 C C . TRP A 1 94 ? -1.200 -1.544 14.504 1.00 94.94 94 TRP A C 1
ATOM 718 O O . TRP A 1 94 ? -1.029 -0.383 14.114 1.00 94.94 94 TRP A O 1
ATOM 728 N N . ARG A 1 95 ? -0.204 -2.424 14.591 1.00 96.50 95 ARG A N 1
ATOM 729 C CA . ARG A 1 95 ? 1.117 -2.184 14.009 1.00 96.50 95 ARG A CA 1
ATOM 730 C C . ARG A 1 95 ? 1.138 -2.760 12.600 1.00 96.50 95 ARG A C 1
ATOM 732 O O . ARG A 1 95 ? 1.036 -3.968 12.424 1.00 96.50 95 ARG A O 1
ATOM 739 N N . LEU A 1 96 ? 1.285 -1.890 11.607 1.00 97.06 96 LEU A N 1
ATOM 740 C CA . LEU A 1 96 ? 1.527 -2.270 10.219 1.00 97.06 96 LEU A CA 1
ATOM 741 C C . LEU A 1 96 ? 3.001 -2.030 9.901 1.00 97.06 96 LEU A C 1
ATOM 743 O O . LEU A 1 96 ? 3.470 -0.896 9.959 1.00 97.06 96 LEU A O 1
ATOM 747 N N . THR A 1 97 ? 3.715 -3.076 9.513 1.00 97.75 97 THR A N 1
ATOM 748 C CA . THR A 1 97 ? 5.054 -2.965 8.931 1.00 97.75 97 THR A CA 1
ATOM 749 C C . THR A 1 97 ? 4.971 -3.321 7.459 1.00 97.75 97 THR A C 1
ATOM 751 O O . THR A 1 97 ? 4.458 -4.377 7.115 1.00 97.75 97 THR A O 1
ATOM 754 N N . THR A 1 98 ? 5.480 -2.454 6.590 1.00 97.31 98 THR A N 1
ATOM 755 C CA . THR A 1 98 ? 5.628 -2.720 5.156 1.00 97.31 98 THR A CA 1
ATOM 756 C C . THR A 1 98 ? 7.107 -2.763 4.828 1.00 97.31 98 THR A C 1
ATOM 758 O O . THR A 1 98 ? 7.792 -1.780 5.083 1.00 97.31 98 THR A O 1
ATOM 761 N N . SER A 1 99 ? 7.606 -3.866 4.279 1.00 97.00 99 SER A N 1
ATOM 762 C CA . SER A 1 99 ? 8.974 -3.956 3.758 1.00 97.00 99 SER A CA 1
ATOM 763 C C . SER A 1 99 ? 8.962 -4.309 2.282 1.00 97.00 99 SER A C 1
ATOM 765 O O . SER A 1 99 ? 8.276 -5.255 1.897 1.00 97.00 99 SER A O 1
ATOM 767 N N . SER A 1 100 ? 9.722 -3.592 1.462 1.00 95.62 100 SER A N 1
ATOM 768 C CA . SER A 1 100 ? 9.867 -3.907 0.047 1.00 95.62 100 SER A CA 1
ATOM 769 C C . SER A 1 100 ? 11.055 -4.826 -0.218 1.00 95.62 100 SER A C 1
ATOM 771 O O . SER A 1 100 ? 12.065 -4.806 0.485 1.00 95.62 100 SER A O 1
ATOM 773 N N . ARG A 1 101 ? 10.919 -5.662 -1.244 1.00 95.94 101 ARG A N 1
ATOM 774 C CA . ARG A 1 101 ? 11.990 -6.488 -1.798 1.00 95.94 101 ARG A CA 1
ATOM 775 C C . ARG A 1 101 ? 12.047 -6.197 -3.284 1.00 95.94 101 ARG A C 1
ATOM 777 O O . ARG A 1 101 ? 11.055 -6.399 -3.984 1.00 95.94 101 ARG A O 1
ATOM 784 N N . ARG A 1 102 ? 13.190 -5.697 -3.746 1.00 93.88 102 ARG A N 1
ATOM 785 C CA . ARG A 1 102 ? 13.397 -5.220 -5.121 1.00 93.88 102 ARG A CA 1
ATOM 786 C C . ARG A 1 102 ? 14.470 -6.030 -5.826 1.00 93.88 102 ARG A C 1
ATOM 788 O O . ARG A 1 102 ? 15.454 -6.413 -5.198 1.00 93.88 102 ARG A O 1
ATOM 795 N N . LEU A 1 103 ? 14.296 -6.269 -7.116 1.00 92.88 103 LEU A N 1
ATOM 796 C CA . LEU A 1 103 ? 15.293 -6.916 -7.951 1.00 92.88 103 LEU A CA 1
ATOM 797 C C . LEU A 1 103 ? 16.498 -5.984 -8.123 1.00 92.88 103 LEU A C 1
ATOM 799 O O . LEU A 1 103 ? 16.360 -4.867 -8.622 1.00 92.88 103 LEU A O 1
ATOM 803 N N . ASP A 1 104 ? 17.681 -6.444 -7.723 1.00 90.94 104 ASP A N 1
ATOM 804 C CA . ASP A 1 104 ? 18.938 -5.785 -8.063 1.00 90.94 104 ASP A CA 1
ATOM 805 C C . ASP A 1 104 ? 19.427 -6.317 -9.420 1.00 90.94 104 ASP A C 1
ATOM 807 O O . ASP A 1 104 ? 19.819 -7.486 -9.517 1.00 90.94 104 ASP A O 1
ATOM 811 N N . PRO A 1 105 ? 19.441 -5.488 -10.481 1.00 85.94 105 PRO A N 1
ATOM 812 C CA . PRO A 1 105 ? 19.844 -5.932 -11.812 1.00 85.94 105 PRO A CA 1
ATOM 813 C C . PRO A 1 105 ? 21.307 -6.381 -11.886 1.00 85.94 105 PRO A C 1
ATOM 815 O O . PRO A 1 105 ? 21.676 -7.081 -12.824 1.00 85.94 105 PRO A O 1
ATOM 818 N N . ARG A 1 106 ? 22.156 -5.988 -10.927 1.00 87.38 106 ARG A N 1
ATOM 819 C CA . ARG A 1 106 ? 23.591 -6.312 -10.937 1.00 87.38 106 ARG A CA 1
ATOM 820 C C . ARG A 1 106 ? 23.863 -7.756 -10.536 1.00 87.38 106 ARG A C 1
ATOM 822 O O . ARG A 1 106 ? 24.828 -8.340 -11.013 1.00 87.38 106 ARG A O 1
ATOM 829 N N . CYS A 1 107 ? 23.043 -8.311 -9.647 1.00 90.50 107 CYS A N 1
ATOM 830 C CA . CYS A 1 107 ? 23.216 -9.669 -9.132 1.00 90.50 107 CYS A CA 1
ATOM 831 C C . CYS A 1 107 ? 22.034 -10.599 -9.435 1.00 90.50 107 CYS A C 1
ATOM 833 O O . CYS A 1 107 ? 22.123 -11.790 -9.155 1.00 90.50 107 CYS A O 1
ATOM 835 N N . GLY A 1 108 ? 20.937 -10.082 -10.001 1.00 89.75 108 GLY A N 1
ATOM 836 C CA . GLY A 1 108 ? 19.759 -10.873 -10.364 1.00 89.75 108 GLY A CA 1
ATOM 837 C C . GLY A 1 108 ? 18.958 -11.393 -9.166 1.00 89.75 108 GLY A C 1
ATOM 838 O O . GLY A 1 108 ? 18.137 -12.291 -9.329 1.00 89.75 108 GLY A O 1
ATOM 839 N N . ALA A 1 109 ? 19.188 -10.850 -7.968 1.00 92.56 109 ALA A N 1
ATOM 840 C CA . ALA A 1 109 ? 18.527 -11.271 -6.737 1.00 92.56 109 ALA A CA 1
ATOM 841 C C . ALA A 1 109 ? 17.601 -10.180 -6.186 1.00 92.56 109 ALA A C 1
ATOM 843 O O . ALA A 1 109 ? 17.832 -8.985 -6.379 1.00 92.56 109 ALA A O 1
ATOM 844 N N . PHE A 1 110 ? 16.570 -10.594 -5.445 1.00 93.69 110 PHE A N 1
ATOM 845 C CA . PHE A 1 110 ? 15.772 -9.666 -4.648 1.00 93.69 110 PHE A CA 1
ATOM 846 C C . PHE A 1 110 ? 16.525 -9.280 -3.375 1.00 93.69 110 PHE A C 1
ATOM 848 O O . PHE A 1 110 ? 16.810 -10.134 -2.533 1.00 93.69 110 PHE A O 1
ATOM 855 N N . ILE A 1 111 ? 16.790 -7.987 -3.221 1.00 95.38 111 ILE A N 1
ATOM 856 C CA . ILE A 1 111 ? 17.423 -7.394 -2.042 1.00 95.38 111 ILE A CA 1
ATOM 857 C C . ILE A 1 111 ? 16.403 -6.613 -1.212 1.00 95.38 111 ILE A C 1
ATOM 859 O O . ILE A 1 111 ? 15.340 -6.229 -1.711 1.00 95.38 111 ILE A O 1
ATOM 863 N N . ASP A 1 112 ? 16.736 -6.361 0.053 1.00 96.50 112 ASP A N 1
ATOM 864 C CA . ASP A 1 112 ? 15.927 -5.501 0.915 1.00 96.50 112 ASP A CA 1
ATOM 865 C C . ASP A 1 112 ? 15.816 -4.079 0.353 1.00 96.50 112 ASP A C 1
ATOM 867 O O . ASP A 1 112 ? 16.786 -3.468 -0.112 1.00 96.50 112 ASP A O 1
ATOM 871 N N . GLY A 1 113 ? 14.589 -3.572 0.370 1.00 92.06 113 GLY A N 1
ATOM 872 C CA . GLY A 1 113 ? 14.244 -2.195 0.067 1.00 92.06 113 GLY A CA 1
ATOM 873 C C . GLY A 1 113 ? 13.830 -1.429 1.323 1.00 92.06 113 GLY A C 1
ATOM 874 O O . GLY A 1 113 ? 14.337 -1.656 2.421 1.00 92.06 113 GLY A O 1
ATOM 875 N N . GLU A 1 114 ? 12.915 -0.482 1.148 1.00 93.38 114 GLU A N 1
ATOM 876 C CA . GLU A 1 114 ? 12.382 0.340 2.231 1.00 93.38 114 GLU A CA 1
ATOM 877 C C . GLU A 1 114 ? 11.585 -0.503 3.235 1.00 93.38 114 GLU A C 1
ATOM 879 O O . GLU A 1 114 ? 10.836 -1.404 2.857 1.00 93.38 114 GLU A O 1
ATOM 884 N N . ARG A 1 115 ? 11.706 -0.172 4.525 1.00 95.88 115 ARG A N 1
ATOM 885 C CA . ARG A 1 115 ? 10.877 -0.727 5.597 1.00 95.88 115 ARG A CA 1
ATOM 886 C C . ARG A 1 115 ? 10.207 0.397 6.379 1.00 95.88 115 ARG A C 1
ATOM 888 O O . ARG A 1 115 ? 10.877 1.139 7.090 1.00 95.88 115 ARG A O 1
ATOM 895 N N . LEU A 1 116 ? 8.882 0.474 6.302 1.00 95.06 116 LEU A N 1
ATOM 896 C CA . LEU A 1 116 ? 8.065 1.498 6.947 1.00 95.06 116 LEU A CA 1
ATOM 897 C C . LEU A 1 116 ? 7.151 0.890 8.017 1.00 95.06 116 LEU A C 1
ATOM 899 O O . LEU A 1 116 ? 6.406 -0.053 7.751 1.00 95.06 116 LEU A O 1
ATOM 903 N N . GLY A 1 117 ? 7.172 1.467 9.218 1.00 95.88 117 GLY A N 1
ATOM 904 C CA . GLY A 1 117 ? 6.253 1.134 10.307 1.00 95.88 117 GLY A CA 1
ATOM 905 C C . GLY A 1 117 ? 5.147 2.179 10.458 1.00 95.88 117 GLY A C 1
ATOM 906 O O . GLY A 1 117 ? 5.408 3.378 10.391 1.00 95.88 117 GLY A O 1
ATOM 907 N N . ARG A 1 118 ? 3.912 1.734 10.696 1.00 94.75 118 ARG A N 1
ATOM 908 C CA . ARG A 1 118 ? 2.741 2.581 10.955 1.00 94.75 118 ARG A CA 1
ATOM 909 C C . ARG A 1 118 ? 1.977 2.067 12.167 1.00 94.75 118 ARG A C 1
ATOM 911 O O . ARG A 1 118 ? 1.801 0.861 12.341 1.00 94.75 118 ARG A O 1
ATOM 918 N N . ARG A 1 119 ? 1.501 3.000 12.990 1.00 94.62 119 ARG A N 1
ATOM 919 C CA . ARG A 1 119 ? 0.543 2.739 14.069 1.00 94.62 119 ARG A CA 1
ATOM 920 C C . ARG A 1 119 ? -0.813 3.238 13.604 1.00 94.62 119 ARG A C 1
ATOM 922 O O . ARG A 1 119 ? -0.942 4.413 13.278 1.00 94.62 119 ARG A O 1
ATOM 929 N N . ILE A 1 120 ? -1.795 2.352 13.555 1.00 93.38 120 ILE A N 1
ATOM 930 C CA . ILE A 1 120 ? -3.140 2.666 13.072 1.00 93.38 120 ILE A CA 1
ATOM 931 C C . ILE A 1 120 ? -4.098 2.487 14.238 1.00 93.38 120 ILE A C 1
ATOM 933 O O . ILE A 1 120 ? -4.092 1.431 14.871 1.00 93.38 120 ILE A O 1
ATOM 937 N N . ALA A 1 121 ? -4.898 3.509 14.542 1.00 88.94 121 ALA A N 1
ATOM 938 C CA . ALA A 1 121 ? -5.874 3.431 15.621 1.00 88.94 121 ALA A CA 1
ATOM 939 C C . ALA A 1 121 ? -6.772 2.202 15.428 1.00 88.94 121 ALA A C 1
ATOM 941 O O . ALA A 1 121 ? -7.275 1.940 14.333 1.00 88.94 121 ALA A O 1
ATOM 942 N N . ARG A 1 122 ? -6.947 1.419 16.492 1.00 85.12 122 ARG A N 1
ATOM 943 C CA . ARG A 1 122 ? -7.868 0.288 16.490 1.00 85.12 122 ARG A CA 1
ATOM 944 C C . ARG A 1 122 ? -9.169 0.781 17.114 1.00 85.12 122 ARG A C 1
ATOM 946 O O . ARG A 1 122 ? -9.126 1.187 18.275 1.00 85.12 122 ARG A O 1
ATOM 953 N N . PRO A 1 123 ? -10.304 0.754 16.392 1.00 72.62 123 PRO A N 1
ATOM 954 C CA . PRO A 1 123 ? -11.588 1.025 17.019 1.00 72.62 123 PRO A CA 1
ATOM 955 C C . PRO A 1 123 ? -11.743 0.072 18.205 1.00 72.62 123 PRO A C 1
ATOM 957 O O . PRO A 1 123 ? -11.414 -1.117 18.087 1.00 72.62 123 PRO A O 1
ATOM 960 N N . GLY A 1 124 ? -12.182 0.592 19.353 1.00 67.56 124 GLY A N 1
ATOM 961 C CA . GLY A 1 124 ? -12.553 -0.260 20.479 1.00 67.56 124 GLY A CA 1
ATOM 962 C C . GLY A 1 124 ? -13.622 -1.274 20.051 1.00 67.56 124 GLY A C 1
ATOM 963 O O . GLY A 1 124 ? -14.256 -1.089 19.007 1.00 67.56 124 GLY A O 1
ATOM 964 N N . PRO A 1 125 ? -13.832 -2.360 20.814 1.00 57.75 125 PRO A N 1
ATOM 965 C CA . PRO A 1 125 ? -15.027 -3.170 20.610 1.00 57.75 125 PRO A CA 1
ATOM 966 C C . PRO A 1 125 ? -16.249 -2.242 20.622 1.00 57.75 125 PRO A C 1
ATOM 968 O O . PRO A 1 125 ? -16.325 -1.339 21.459 1.00 57.75 125 PRO A O 1
ATOM 971 N N . ALA A 1 126 ? -17.151 -2.415 19.653 1.00 52.88 126 ALA A N 1
ATOM 972 C CA . ALA A 1 126 ? -18.432 -1.723 19.679 1.00 52.88 126 ALA A CA 1
ATOM 973 C C . ALA A 1 126 ? -19.110 -2.051 21.018 1.00 52.88 126 ALA A C 1
ATOM 975 O O . ALA A 1 126 ? -19.159 -3.225 21.394 1.00 52.88 126 ALA A O 1
ATOM 976 N N . GLN A 1 127 ? -19.521 -1.012 21.748 1.00 37.69 127 GLN A N 1
ATOM 977 C CA . GLN A 1 127 ? -20.371 -1.160 22.929 1.00 37.69 127 GLN A CA 1
ATOM 978 C C . GLN A 1 127 ? -21.782 -1.547 22.499 1.00 37.69 127 GLN A C 1
ATOM 980 O O . GLN A 1 127 ? -22.224 -1.025 21.448 1.00 37.69 127 GLN A O 1
#

InterPro domai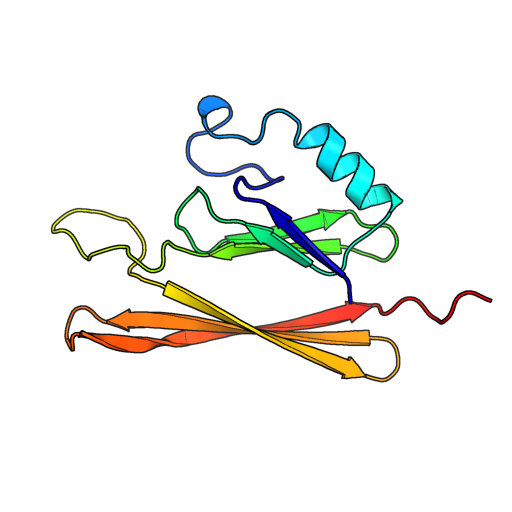ns:
  IPR029052 Metallo-dependent phosphatase-like [G3DSA:3.60.21.10] (1-121)
  IPR029052 Metallo-dependent phosphatase-like [SSF56300] (1-96)

pLDDT: mean 89.94, std 11.05, range [37.69, 98.06]

Foldseek 3Di:
DFEAEDAFFLDDDPPGPVQHDVCSVVVLVVCQEVHDQEYEYERVQDWDWDWGHHVQGTHTYTYHHALPADPDPPDPGFARKDWDWDWDDDDQWIKIKIWMWGQDPVVRGTDTDDIDIDTGGDDDPDD

Secondary structure (DSSP, 8-state):
--EEE-SS-SS--TT-GGGS-TTHHHHHHHHHHH--SEEEE-SS-S-EEEEE--BTBPEEEEE---TT----TT--SPPSEEEEEEEEEETTEEEEEEEEEEEETTTTEEEEEEEEEEEEEPPPPP-

Radius of gyration: 16.18 Å; chains: 1; bounding box: 44×23×44 Å

Sequence (127 aa):
FRIVLIHHPPVPGPGGERKALRDRAGLRAMLAREGAELVLHGHHHITLHREIPGPHGPIAVIGVPSASALPERGDHHEPATWHLHSIEAEAGFWRLTTSSRRLDPRCGAFIDGERLGRRIARPGPAQ

Organism: NCBI:txid1181271